Protein AF-A0A2V5JW72-F1 (afdb_monomer_lite)

Sequence (144 aa):
MNESPQEWILKRRHEDLSLTVRTSWSLYIQFYTVFLTVSVVGLGWVLTRPADAPIVPRAKHVIAIVFVIQTLLTAITSVAMALYTSRVAHDQEEIENCLVQSNPAALPACGPAVPASLARFAGWFNCAAMIAMAALWLYVGFIS

Foldseek 3Di:
DPDDPLLVVLLVVLVVLLVVLLVLVVVLVVVLVVLVVVLVVLLCCLVVDDPVDDDPLVVLLVSLVVNLVVLQVNLVVLQVSLVSLVVSVVVSVVSQVVQCVVPVVSRPPDDHSDPSVVSNVRSNVSSVVSVVSNVSSCCSSPPD

pLDDT: mean 80.52, std 10.1, range [47.66, 92.06]

Radius of gyration: 22.18 Å; chains: 1; bounding box: 54×20×67 Å

Structure (mmCIF, N/CA/C/O backbone):
data_AF-A0A2V5JW72-F1
#
_entry.id   AF-A0A2V5JW72-F1
#
loop_
_atom_site.group_PDB
_atom_site.id
_atom_site.type_symbol
_atom_site.label_atom_id
_atom_site.label_alt_id
_atom_site.label_comp_id
_atom_site.label_asym_id
_atom_site.label_entity_id
_atom_site.label_seq_id
_atom_site.pdbx_PDB_ins_code
_atom_site.Cartn_x
_atom_site.Cartn_y
_atom_site.Cartn_z
_atom_site.occupancy
_atom_site.B_iso_or_equiv
_atom_site.auth_seq_id
_atom_site.auth_comp_id
_atom_site.auth_asym_id
_atom_site.auth_atom_id
_atom_site.pdbx_PDB_model_num
ATOM 1 N N . MET A 1 1 ? -34.203 2.035 29.158 1.00 47.66 1 MET A N 1
ATOM 2 C CA . MET A 1 1 ? -32.854 1.842 29.729 1.00 47.66 1 MET A CA 1
ATOM 3 C C . MET A 1 1 ? -32.132 3.167 29.596 1.00 47.66 1 MET A C 1
ATOM 5 O O . MET A 1 1 ? -31.976 3.612 28.468 1.00 47.66 1 MET A O 1
ATOM 9 N N . ASN A 1 2 ? -31.799 3.827 30.707 1.00 60.00 2 ASN A N 1
ATOM 10 C CA . ASN A 1 2 ? -30.960 5.025 30.668 1.00 60.00 2 ASN A CA 1
ATOM 11 C C . ASN A 1 2 ? -29.513 4.557 30.537 1.00 60.00 2 ASN A C 1
ATOM 13 O O . ASN A 1 2 ? -28.949 4.046 31.500 1.00 60.00 2 ASN A O 1
ATOM 17 N N . GLU A 1 3 ? -28.970 4.658 29.330 1.00 68.06 3 GLU A N 1
ATOM 18 C CA . GLU A 1 3 ? -27.545 4.475 29.065 1.00 68.06 3 GLU A CA 1
ATOM 19 C C . GLU A 1 3 ? -26.749 5.497 29.885 1.00 68.06 3 GLU A C 1
ATOM 21 O O . GLU A 1 3 ? -27.113 6.677 29.948 1.00 68.06 3 GLU A O 1
ATOM 26 N N . SER A 1 4 ? -25.700 5.045 30.570 1.00 78.62 4 SER A N 1
ATOM 27 C CA . SER A 1 4 ? -24.858 5.949 31.345 1.00 78.62 4 SER A CA 1
ATOM 28 C C . SER A 1 4 ? -24.034 6.843 30.403 1.00 78.62 4 SER A C 1
ATOM 30 O O . SER A 1 4 ? -23.621 6.400 29.327 1.00 78.62 4 SER A O 1
ATOM 32 N N . PRO A 1 5 ? -23.721 8.094 30.791 1.00 80.25 5 PRO A N 1
ATOM 33 C CA . PRO A 1 5 ? -22.892 8.979 29.970 1.00 80.25 5 PRO A CA 1
ATOM 34 C C . PRO A 1 5 ? -21.533 8.369 29.589 1.00 80.25 5 PRO A C 1
ATOM 36 O O . PRO A 1 5 ? -21.012 8.654 28.516 1.00 80.25 5 PRO A O 1
ATOM 39 N N . GLN A 1 6 ? -20.965 7.509 30.442 1.00 77.50 6 GLN A N 1
ATOM 40 C CA . GLN A 1 6 ? -19.698 6.822 30.180 1.00 77.50 6 GLN A CA 1
ATOM 41 C C . GLN A 1 6 ? -19.835 5.715 29.126 1.00 77.50 6 GLN A C 1
ATOM 43 O O . GLN A 1 6 ? -18.995 5.637 28.231 1.00 77.50 6 GLN A O 1
ATOM 48 N N . GLU A 1 7 ? -20.898 4.905 29.179 1.00 74.69 7 GLU A N 1
ATOM 49 C CA . GLU A 1 7 ? -21.185 3.892 28.152 1.00 74.69 7 GLU A CA 1
ATOM 50 C C . GLU A 1 7 ? -21.393 4.541 26.778 1.00 74.69 7 GLU A C 1
ATOM 52 O O . GLU A 1 7 ? -20.828 4.071 25.789 1.00 74.69 7 GLU A O 1
ATOM 57 N N . TRP A 1 8 ? -22.133 5.656 26.718 1.00 80.69 8 TRP A N 1
ATOM 58 C CA . TRP A 1 8 ? -22.346 6.396 25.472 1.00 80.69 8 TRP A CA 1
ATOM 59 C C . TRP A 1 8 ? -21.026 6.915 24.879 1.00 80.69 8 TRP A C 1
ATOM 61 O O . TRP A 1 8 ? -20.767 6.731 23.689 1.00 80.69 8 TRP A O 1
ATOM 71 N N . ILE A 1 9 ? -20.149 7.503 25.707 1.00 83.19 9 ILE A N 1
ATOM 72 C CA . ILE A 1 9 ? -18.826 7.984 25.269 1.00 83.19 9 ILE A CA 1
ATOM 73 C C . ILE A 1 9 ? -17.966 6.827 24.741 1.00 83.19 9 ILE A C 1
ATOM 75 O O . ILE A 1 9 ? -17.335 6.961 23.692 1.00 83.19 9 ILE A O 1
ATOM 79 N N . LEU A 1 10 ? -17.930 5.694 25.450 1.00 77.88 10 LEU A N 1
ATOM 80 C CA . LEU A 1 10 ? -17.129 4.531 25.059 1.00 77.88 10 LEU A CA 1
ATOM 81 C C . LEU A 1 10 ? -17.616 3.921 23.741 1.00 77.88 10 LEU A C 1
ATOM 83 O O . LEU A 1 10 ? -16.800 3.674 22.851 1.00 77.88 10 LEU A O 1
ATOM 87 N N . LYS A 1 11 ? -18.934 3.756 23.572 1.00 78.44 11 LYS A N 1
ATOM 88 C CA . LYS A 1 11 ? -19.520 3.300 22.303 1.00 78.44 11 LYS A CA 1
ATOM 89 C C . LYS A 1 11 ? -19.209 4.258 21.166 1.00 78.44 11 LYS A C 1
ATOM 91 O O . LYS A 1 11 ? -18.783 3.818 20.102 1.00 78.44 11 LYS A O 1
ATOM 96 N N . ARG A 1 12 ? -19.342 5.566 21.400 1.00 82.56 12 ARG A N 1
ATOM 97 C CA . ARG A 1 12 ? -19.046 6.561 20.371 1.00 82.56 12 ARG A CA 1
ATOM 98 C C . ARG A 1 12 ? -17.583 6.522 19.939 1.00 82.56 12 ARG A C 1
ATOM 100 O O . ARG A 1 12 ? -17.289 6.558 18.749 1.00 82.56 12 ARG A O 1
ATOM 107 N N . ARG A 1 13 ? -16.666 6.370 20.897 1.00 80.12 13 ARG A N 1
ATOM 108 C CA . ARG A 1 13 ? -15.232 6.226 20.622 1.00 80.12 13 ARG A CA 1
ATOM 109 C C . ARG A 1 13 ? -14.930 4.968 19.804 1.00 80.12 13 ARG A C 1
ATOM 111 O O . ARG A 1 13 ? -14.117 5.036 18.885 1.00 80.12 13 ARG A O 1
ATOM 118 N N . HIS A 1 14 ? -15.584 3.844 20.110 1.00 81.00 14 HIS A N 1
ATOM 119 C CA . HIS A 1 14 ? -15.457 2.597 19.345 1.00 81.00 14 HIS A CA 1
ATOM 120 C C . HIS A 1 14 ? -15.939 2.761 17.897 1.00 81.00 14 HIS A C 1
ATOM 122 O O . HIS A 1 14 ? -15.216 2.393 16.966 1.00 81.00 14 HIS A O 1
ATOM 128 N N . GLU A 1 15 ? -17.104 3.388 17.700 1.00 81.75 15 GLU A N 1
ATOM 129 C CA . GLU A 1 15 ? -17.651 3.705 16.374 1.00 81.75 15 GLU A CA 1
ATOM 130 C C . GLU A 1 15 ? -16.710 4.602 15.562 1.00 81.75 15 GLU A C 1
ATOM 132 O O . GLU A 1 15 ? -16.403 4.285 14.410 1.00 81.75 15 GLU A O 1
ATOM 137 N N . ASP A 1 16 ? -16.212 5.687 16.161 1.00 84.62 16 ASP A N 1
ATOM 138 C CA . ASP A 1 16 ? -15.324 6.643 15.494 1.00 84.62 16 ASP A CA 1
ATOM 139 C C . ASP A 1 16 ? -13.977 5.994 15.109 1.00 84.62 16 ASP A C 1
ATOM 141 O O . ASP A 1 16 ? -13.479 6.202 13.996 1.00 84.62 16 ASP A O 1
ATOM 145 N N . LEU A 1 17 ? -13.407 5.143 15.977 1.00 82.25 17 LEU A N 1
ATOM 146 C CA . LEU A 1 17 ? -12.205 4.346 15.679 1.00 82.25 17 LEU A CA 1
ATOM 147 C C . LEU A 1 17 ? -12.447 3.385 14.508 1.00 82.25 17 LEU A C 1
ATOM 149 O O . LEU A 1 17 ? -11.639 3.314 13.579 1.00 82.25 17 LEU A O 1
ATOM 153 N N . SER A 1 18 ? -13.581 2.684 14.524 1.00 80.75 18 SER A N 1
ATOM 154 C CA . SER A 1 18 ? -13.979 1.732 13.482 1.00 80.75 18 SER A CA 1
ATOM 155 C C . SER A 1 18 ? -14.151 2.413 12.116 1.00 80.75 18 SER A C 1
ATOM 157 O O . SER A 1 18 ? -13.604 1.955 11.105 1.00 80.75 18 SER A O 1
ATOM 159 N N . LEU A 1 19 ? -14.843 3.558 12.084 1.00 84.88 19 LEU A N 1
ATOM 160 C CA . LEU A 1 19 ? -15.027 4.388 10.890 1.00 84.88 19 LEU A CA 1
ATOM 161 C C . LEU A 1 19 ? -13.701 4.915 10.344 1.00 84.88 19 LEU A C 1
ATOM 163 O O . LEU A 1 19 ? -13.466 4.861 9.132 1.00 84.88 19 LEU A O 1
ATOM 167 N N . THR A 1 20 ? -12.827 5.393 11.229 1.00 85.81 20 THR A N 1
ATOM 168 C CA . THR A 1 20 ? -11.514 5.921 10.846 1.00 85.81 20 THR A CA 1
ATOM 169 C C . THR A 1 20 ? -10.665 4.828 10.206 1.00 85.81 20 THR A C 1
ATOM 171 O O . THR A 1 20 ? -10.199 5.003 9.081 1.00 85.81 20 THR A O 1
ATOM 174 N N . VAL A 1 21 ? -10.549 3.657 10.844 1.00 85.56 21 VAL A N 1
ATOM 175 C CA . VAL A 1 21 ? -9.792 2.517 10.300 1.00 85.56 21 VAL A CA 1
ATOM 176 C C . VAL A 1 21 ? -10.335 2.073 8.951 1.00 85.56 21 VAL A C 1
ATOM 178 O O . VAL A 1 21 ? -9.557 1.876 8.015 1.00 85.56 21 VAL A O 1
ATOM 181 N N . ARG A 1 22 ? -11.660 1.944 8.815 1.00 84.94 22 ARG A N 1
ATOM 182 C CA . ARG A 1 22 ? -12.285 1.564 7.542 1.00 84.94 22 ARG A CA 1
ATOM 183 C C . ARG A 1 22 ? -11.975 2.580 6.441 1.00 84.94 22 ARG A C 1
ATOM 185 O O . ARG A 1 22 ? -11.648 2.186 5.323 1.00 84.94 22 ARG A O 1
ATOM 192 N N . THR A 1 23 ? -12.046 3.871 6.755 1.00 87.56 23 THR A N 1
ATOM 193 C CA . THR A 1 23 ? -11.755 4.949 5.800 1.00 87.56 23 THR A CA 1
ATOM 194 C C . THR A 1 23 ? -10.285 4.930 5.383 1.00 87.56 23 THR A C 1
ATOM 196 O O . THR A 1 23 ? -9.991 4.961 4.188 1.00 87.56 23 THR A O 1
ATOM 199 N N . SER A 1 24 ? -9.362 4.789 6.338 1.00 87.12 24 SER A N 1
ATOM 200 C CA . SER A 1 24 ? -7.927 4.675 6.061 1.00 87.12 24 SER A CA 1
ATOM 201 C C . SER A 1 24 ? -7.605 3.466 5.180 1.00 87.12 24 SER A C 1
ATOM 203 O O . SER A 1 24 ? -6.848 3.600 4.222 1.00 87.12 24 SER A O 1
ATOM 205 N N . TRP A 1 25 ? -8.209 2.303 5.447 1.00 87.56 25 TRP A N 1
ATOM 206 C CA . TRP A 1 25 ? -8.031 1.107 4.616 1.00 87.56 25 TRP A CA 1
ATOM 207 C C . TRP A 1 25 ? -8.595 1.270 3.208 1.00 87.56 25 TRP A C 1
ATOM 209 O O . TRP A 1 25 ? -7.942 0.867 2.248 1.00 87.56 25 TRP A O 1
ATOM 219 N N . SER A 1 26 ? -9.769 1.887 3.070 1.00 88.81 26 SER A N 1
ATOM 220 C CA . SER A 1 26 ? -10.370 2.166 1.762 1.00 88.81 26 SER A CA 1
ATOM 221 C C . SER A 1 26 ? -9.458 3.054 0.908 1.00 88.81 26 SER A C 1
ATOM 223 O O . SER A 1 26 ? -9.123 2.696 -0.222 1.00 88.81 26 SER A O 1
ATOM 225 N N . LEU A 1 27 ? -8.974 4.163 1.478 1.00 87.62 27 LEU A N 1
ATOM 226 C CA . LEU A 1 27 ? -8.046 5.075 0.804 1.00 87.62 27 LEU A CA 1
ATOM 227 C C . LEU A 1 27 ? -6.725 4.389 0.449 1.00 87.62 27 LEU A C 1
ATOM 229 O O . LEU A 1 27 ? -6.221 4.555 -0.659 1.00 87.62 27 LEU A O 1
ATOM 233 N N . TYR A 1 28 ? -6.182 3.588 1.367 1.00 87.62 28 TYR A N 1
ATOM 234 C CA . TYR A 1 28 ? -4.953 2.834 1.142 1.00 87.62 28 TYR A CA 1
ATOM 235 C C . TYR A 1 28 ? -5.084 1.840 -0.019 1.00 87.62 28 TYR A C 1
ATOM 237 O O . TYR A 1 28 ? -4.209 1.808 -0.882 1.00 87.62 28 TYR A O 1
ATOM 245 N N . ILE A 1 29 ? -6.174 1.068 -0.084 1.00 87.19 29 ILE A N 1
ATOM 246 C CA . ILE A 1 29 ? -6.408 0.112 -1.176 1.00 87.19 29 ILE A CA 1
ATOM 247 C C . ILE A 1 29 ? -6.552 0.853 -2.509 1.00 87.19 29 ILE A C 1
ATOM 249 O O . ILE A 1 29 ? -5.920 0.464 -3.486 1.00 87.19 29 ILE A O 1
ATOM 253 N N . GLN A 1 30 ? -7.325 1.943 -2.551 1.00 87.25 30 GLN A N 1
ATOM 254 C CA . GLN A 1 30 ? -7.501 2.740 -3.770 1.00 87.25 30 GLN A CA 1
ATOM 255 C C . GLN A 1 30 ? -6.176 3.319 -4.274 1.00 87.25 30 GLN A C 1
ATOM 257 O O . GLN A 1 30 ? -5.841 3.163 -5.449 1.00 87.25 30 GLN A O 1
ATOM 262 N N . PHE A 1 31 ? -5.404 3.940 -3.376 1.00 84.94 31 PHE A N 1
ATOM 263 C CA . PHE A 1 31 ? -4.066 4.451 -3.667 1.00 84.94 31 PHE A CA 1
ATOM 264 C C . PHE A 1 31 ? -3.192 3.328 -4.234 1.00 84.94 31 PHE A C 1
ATOM 266 O O . PHE A 1 31 ? -2.672 3.433 -5.345 1.00 84.94 31 PHE A O 1
ATOM 273 N N . TYR A 1 32 ? -3.104 2.209 -3.515 1.00 84.88 32 TYR A N 1
ATOM 274 C CA . TYR A 1 32 ? -2.309 1.054 -3.906 1.00 84.88 32 TYR A CA 1
ATOM 275 C C . TYR A 1 32 ? -2.663 0.521 -5.301 1.00 84.88 32 TYR A C 1
ATOM 277 O O . TYR A 1 32 ? -1.769 0.321 -6.124 1.00 84.88 32 TYR A O 1
ATOM 285 N N . THR A 1 33 ? -3.948 0.317 -5.595 1.00 87.56 33 THR A N 1
ATOM 286 C CA . THR A 1 33 ? -4.395 -0.236 -6.879 1.00 87.56 33 THR A CA 1
ATOM 287 C C . THR A 1 33 ? -4.021 0.667 -8.049 1.00 87.56 33 THR A C 1
ATOM 289 O O . THR A 1 33 ? -3.537 0.167 -9.068 1.00 87.56 33 THR A O 1
ATOM 292 N N . VAL A 1 34 ? -4.191 1.986 -7.913 1.00 88.19 34 VAL A N 1
ATOM 293 C CA . VAL A 1 34 ? -3.796 2.943 -8.958 1.00 88.19 34 VAL A CA 1
ATOM 294 C C . VAL A 1 34 ? -2.297 2.845 -9.218 1.00 88.19 34 VAL A C 1
ATOM 296 O O . VAL A 1 34 ? -1.879 2.672 -10.363 1.00 88.19 34 VAL A O 1
ATOM 299 N N . PHE A 1 35 ? -1.477 2.878 -8.168 1.00 84.88 35 PHE A N 1
ATOM 300 C CA . PHE A 1 35 ? -0.027 2.866 -8.336 1.00 84.88 35 PHE A CA 1
ATOM 301 C C . PHE A 1 35 ? 0.516 1.545 -8.853 1.00 84.88 35 PHE A C 1
ATOM 303 O O . PHE A 1 35 ? 1.387 1.558 -9.723 1.00 84.88 35 PHE A O 1
ATOM 310 N N . LEU A 1 36 ? -0.008 0.416 -8.378 1.00 86.94 36 LEU A N 1
ATOM 311 C CA . LEU A 1 36 ? 0.362 -0.892 -8.903 1.00 86.94 36 LEU A CA 1
ATOM 312 C C . LEU A 1 36 ? 0.031 -0.982 -10.396 1.00 86.94 36 LEU A C 1
ATOM 314 O O . LEU A 1 36 ? 0.875 -1.401 -11.182 1.00 86.94 36 LEU A O 1
ATOM 318 N N . THR A 1 37 ? -1.160 -0.529 -10.794 1.00 89.88 37 THR A N 1
ATOM 319 C CA . THR A 1 37 ? -1.595 -0.559 -12.196 1.00 89.88 37 THR A CA 1
ATOM 320 C C . THR A 1 37 ? -0.692 0.302 -13.072 1.00 89.88 37 THR A C 1
ATOM 322 O O . THR A 1 37 ? -0.172 -0.180 -14.075 1.00 89.88 37 THR A O 1
ATOM 325 N N . VAL A 1 38 ? -0.439 1.554 -12.675 1.00 89.12 38 VAL A N 1
ATOM 326 C CA . VAL A 1 38 ? 0.445 2.464 -13.422 1.00 89.12 38 VAL A CA 1
ATOM 327 C C . VAL A 1 38 ? 1.867 1.902 -13.507 1.00 89.12 38 VAL A C 1
ATOM 329 O O . VAL A 1 38 ? 2.495 1.984 -14.560 1.00 89.12 38 VAL A O 1
ATOM 332 N N . SER A 1 39 ? 2.357 1.280 -12.433 1.00 87.44 39 SER A N 1
ATOM 333 C CA . SER A 1 39 ? 3.675 0.640 -12.386 1.00 87.44 39 SER A CA 1
ATOM 334 C C . SER A 1 39 ? 3.769 -0.547 -13.352 1.00 87.44 39 SER A C 1
ATOM 336 O O . SER A 1 39 ? 4.688 -0.610 -14.162 1.00 87.44 39 SER A O 1
ATOM 338 N N . VAL A 1 40 ? 2.784 -1.450 -13.357 1.00 88.69 40 VAL A N 1
ATOM 339 C CA . VAL A 1 40 ? 2.763 -2.610 -14.268 1.00 88.69 40 VAL A CA 1
ATOM 340 C C . VAL A 1 40 ? 2.624 -2.176 -15.728 1.00 88.69 40 VAL A C 1
ATOM 342 O O . VAL A 1 40 ? 3.341 -2.684 -16.590 1.00 88.69 40 VAL A O 1
ATOM 345 N N . VAL A 1 41 ? 1.751 -1.207 -16.016 1.00 89.62 41 VAL A N 1
ATOM 346 C CA . VAL A 1 41 ? 1.589 -0.653 -17.370 1.00 89.62 41 VAL A CA 1
ATOM 347 C C . VAL A 1 41 ? 2.876 0.027 -17.836 1.00 89.62 41 VAL A C 1
ATOM 349 O O . VAL A 1 41 ? 3.312 -0.198 -18.964 1.00 89.62 41 VAL A O 1
ATOM 352 N N . GLY A 1 42 ? 3.517 0.814 -16.967 1.00 86.69 42 GLY A N 1
ATOM 353 C CA . GLY A 1 42 ? 4.803 1.445 -17.251 1.00 86.69 42 GLY A CA 1
ATOM 354 C C . GLY A 1 42 ? 5.895 0.418 -17.549 1.00 86.69 42 GLY A C 1
ATOM 355 O O . GLY A 1 42 ? 6.649 0.591 -18.506 1.00 86.69 42 GLY A O 1
ATOM 356 N N . LEU A 1 43 ? 5.948 -0.671 -16.779 1.00 87.25 43 LEU A N 1
ATOM 357 C CA . LEU A 1 43 ? 6.901 -1.758 -16.988 1.00 87.25 43 LEU A CA 1
ATOM 358 C C . LEU A 1 43 ? 6.668 -2.442 -18.341 1.00 87.25 43 LEU A C 1
ATOM 360 O O . LEU A 1 43 ? 7.605 -2.591 -19.121 1.00 87.25 43 LEU A O 1
ATOM 364 N N . GLY A 1 44 ? 5.414 -2.797 -18.645 1.00 86.12 44 GLY A N 1
ATOM 365 C CA . GLY A 1 44 ? 5.034 -3.387 -19.928 1.00 86.12 44 GLY A CA 1
ATOM 366 C C . GLY A 1 44 ? 5.437 -2.490 -21.094 1.00 86.12 44 GLY A C 1
ATOM 367 O O . GLY A 1 44 ? 6.117 -2.935 -2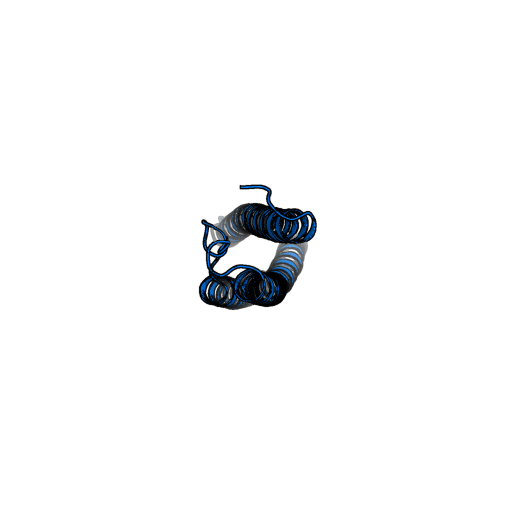2.009 1.00 86.12 44 GLY A O 1
ATOM 368 N N . TRP A 1 45 ? 5.132 -1.198 -21.002 1.00 85.56 45 TRP A N 1
ATOM 369 C CA . TRP A 1 45 ? 5.507 -0.215 -22.011 1.00 85.56 45 TRP A CA 1
ATOM 370 C C . TRP A 1 45 ? 7.024 -0.099 -22.224 1.00 85.56 45 TRP A C 1
ATOM 372 O O . TRP A 1 45 ? 7.472 0.052 -23.360 1.00 85.56 45 TRP A O 1
ATOM 382 N N . VAL A 1 46 ? 7.830 -0.157 -21.158 1.00 83.44 46 VAL A N 1
ATOM 383 C CA . VAL A 1 46 ? 9.299 -0.123 -21.274 1.00 83.44 46 VAL A CA 1
ATOM 384 C C . VAL A 1 46 ? 9.839 -1.414 -21.896 1.00 83.44 46 VAL A C 1
ATOM 386 O O . VAL A 1 46 ? 10.776 -1.345 -22.688 1.00 83.44 46 VAL A O 1
ATOM 389 N N . LEU A 1 47 ? 9.248 -2.568 -21.575 1.00 81.94 47 LEU A N 1
ATOM 390 C CA . LEU A 1 47 ? 9.710 -3.885 -22.027 1.00 81.94 47 LEU A CA 1
ATOM 391 C C . LEU A 1 47 ? 9.265 -4.252 -23.450 1.00 81.94 47 LEU A C 1
ATOM 393 O O . LEU A 1 47 ? 9.999 -4.942 -24.149 1.00 81.94 47 LEU A O 1
ATOM 397 N N . THR A 1 48 ? 8.081 -3.822 -23.895 1.00 80.12 48 THR A N 1
ATOM 398 C CA . THR A 1 48 ? 7.504 -4.225 -25.194 1.00 80.12 48 THR A CA 1
ATOM 399 C C . THR A 1 48 ? 7.708 -3.196 -26.302 1.00 80.12 48 THR A C 1
ATOM 401 O O . THR A 1 48 ? 7.070 -3.289 -27.353 1.00 80.12 48 THR A O 1
ATOM 404 N N . ARG A 1 49 ? 8.533 -2.167 -26.083 1.00 69.31 49 ARG A N 1
ATOM 405 C CA . ARG A 1 49 ? 8.736 -1.123 -27.089 1.00 69.31 49 ARG A CA 1
ATOM 406 C C . ARG A 1 49 ? 9.480 -1.673 -28.315 1.00 69.31 49 ARG A C 1
ATOM 408 O O . ARG A 1 49 ? 10.499 -2.340 -28.147 1.00 69.31 49 ARG A O 1
ATOM 415 N N . PRO A 1 50 ? 9.009 -1.370 -29.540 1.00 61.22 50 PRO A N 1
ATOM 416 C CA . PRO A 1 50 ? 9.710 -1.756 -30.758 1.00 61.22 50 PRO A CA 1
ATOM 417 C C . PRO A 1 50 ? 11.073 -1.056 -30.843 1.00 61.22 50 PRO A C 1
ATOM 419 O O . PRO A 1 50 ? 11.220 0.087 -30.400 1.00 61.22 50 PRO A O 1
ATOM 422 N N . ALA A 1 51 ? 12.055 -1.742 -31.437 1.00 60.25 51 ALA A N 1
ATOM 423 C CA . ALA A 1 51 ? 13.444 -1.285 -31.578 1.00 60.25 51 ALA A CA 1
ATOM 424 C C . ALA A 1 51 ? 13.581 0.087 -32.274 1.00 60.25 51 ALA A C 1
ATOM 426 O O . ALA A 1 51 ? 14.586 0.776 -32.106 1.00 60.25 51 ALA A O 1
ATOM 427 N N . ASP A 1 52 ? 12.542 0.504 -32.995 1.00 57.22 52 ASP A N 1
ATOM 428 C CA . ASP A 1 52 ? 12.519 1.697 -33.841 1.00 57.22 52 ASP A CA 1
ATOM 429 C C . ASP A 1 52 ? 12.185 2.989 -33.067 1.00 57.22 52 ASP A C 1
ATOM 431 O O . ASP A 1 52 ? 12.290 4.088 -33.611 1.00 57.22 52 ASP A O 1
ATOM 435 N N . ALA A 1 53 ? 11.793 2.884 -31.790 1.00 61.09 53 ALA A N 1
ATOM 436 C CA . ALA A 1 53 ? 11.466 4.020 -30.925 1.00 61.09 53 ALA A CA 1
ATOM 437 C C . ALA A 1 53 ? 12.477 4.145 -29.766 1.00 61.09 53 ALA A C 1
ATOM 439 O O . ALA A 1 53 ? 12.145 3.810 -28.619 1.00 61.09 53 ALA A O 1
ATOM 440 N N . PRO A 1 54 ? 13.713 4.624 -30.025 1.00 58.12 54 PRO A N 1
ATOM 441 C CA . PRO A 1 54 ? 14.758 4.671 -29.014 1.00 58.12 54 PRO A CA 1
ATOM 442 C C . PRO A 1 54 ? 14.345 5.579 -27.852 1.00 58.12 54 PRO A C 1
ATOM 444 O O . PRO A 1 54 ? 14.137 6.784 -28.002 1.00 58.12 54 PRO A O 1
ATOM 447 N N . ILE A 1 55 ? 14.240 4.998 -26.656 1.00 62.56 55 ILE A N 1
ATOM 448 C CA . ILE A 1 55 ? 14.224 5.781 -25.423 1.00 62.56 55 ILE A CA 1
ATOM 449 C C . ILE A 1 55 ? 15.638 6.313 -25.222 1.00 62.56 55 ILE A C 1
ATOM 451 O O . ILE A 1 55 ? 16.589 5.538 -25.145 1.00 62.56 55 ILE A O 1
ATOM 455 N N . VAL A 1 56 ? 15.775 7.632 -25.076 1.00 69.81 56 VAL A N 1
ATOM 456 C CA . VAL A 1 56 ? 17.026 8.222 -24.592 1.00 69.81 56 VAL A CA 1
ATOM 457 C C . VAL A 1 56 ? 17.356 7.546 -23.257 1.00 69.81 56 VAL A C 1
ATOM 459 O O . VAL A 1 56 ? 16.528 7.640 -22.349 1.00 69.81 56 VAL A O 1
ATOM 462 N N . PRO A 1 57 ? 18.524 6.898 -23.082 1.00 70.06 57 PRO A N 1
ATOM 463 C CA . PRO A 1 57 ? 18.835 6.117 -21.883 1.00 70.06 57 PRO A CA 1
ATOM 464 C C . PRO A 1 57 ? 18.529 6.868 -20.582 1.00 70.06 57 PRO A C 1
ATOM 466 O O . PRO A 1 57 ? 17.937 6.308 -19.666 1.00 70.06 57 PRO A O 1
ATOM 469 N N . ARG A 1 58 ? 18.790 8.181 -20.540 1.00 77.19 58 ARG A N 1
ATOM 470 C CA . ARG A 1 58 ? 18.435 9.053 -19.408 1.00 77.19 58 ARG A CA 1
ATOM 471 C C . ARG A 1 58 ? 16.947 9.019 -19.034 1.00 77.19 58 ARG A C 1
ATOM 473 O O . ARG A 1 58 ? 16.636 8.970 -17.852 1.00 77.19 58 ARG A O 1
ATOM 480 N N . ALA A 1 59 ? 16.030 9.010 -20.000 1.00 79.25 59 ALA A N 1
ATOM 481 C CA . ALA A 1 59 ? 14.592 8.962 -19.732 1.00 79.25 59 ALA A CA 1
ATOM 482 C C . ALA A 1 59 ? 14.168 7.619 -19.112 1.00 79.25 59 ALA A C 1
ATOM 484 O O . ALA A 1 59 ? 13.362 7.607 -18.188 1.00 79.25 59 ALA A O 1
ATOM 485 N N . LYS A 1 60 ? 14.769 6.503 -19.546 1.00 82.12 60 LYS A N 1
ATOM 486 C CA . LYS A 1 60 ? 14.556 5.174 -18.946 1.00 82.12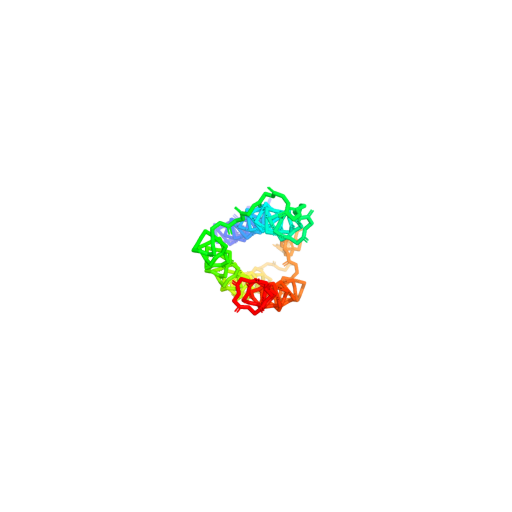 60 LYS A CA 1
ATOM 487 C C . LYS A 1 60 ? 14.962 5.147 -17.468 1.00 82.12 60 LYS A C 1
ATOM 489 O O . LYS A 1 60 ? 14.197 4.682 -16.629 1.00 82.12 60 LYS A O 1
ATOM 494 N N . HIS A 1 61 ? 16.128 5.714 -17.154 1.00 84.19 61 HIS A N 1
ATOM 495 C CA . HIS A 1 61 ? 16.637 5.803 -15.784 1.00 84.19 61 HIS A CA 1
ATOM 496 C C . HIS A 1 61 ? 15.743 6.690 -14.911 1.00 84.19 61 HIS A C 1
ATOM 498 O O . HIS A 1 61 ? 15.408 6.310 -13.795 1.00 84.19 61 HIS A O 1
ATOM 504 N N . VAL A 1 62 ? 15.306 7.846 -15.424 1.00 87.25 62 VAL A N 1
ATOM 505 C CA . VAL A 1 62 ? 14.397 8.749 -14.697 1.00 87.25 62 VAL A CA 1
ATOM 506 C C . VAL A 1 62 ? 13.070 8.057 -14.383 1.00 87.25 62 VAL A C 1
ATOM 508 O O . VAL A 1 62 ? 12.619 8.112 -13.242 1.00 87.25 62 VAL A O 1
ATOM 511 N N . ILE A 1 63 ? 12.475 7.357 -15.354 1.00 87.31 63 ILE A N 1
ATOM 512 C CA . ILE A 1 63 ? 11.235 6.592 -15.150 1.00 87.31 63 ILE A CA 1
ATOM 513 C C . ILE A 1 63 ? 11.438 5.525 -14.066 1.00 87.31 63 ILE A C 1
ATOM 515 O O . ILE A 1 63 ? 10.654 5.459 -13.121 1.00 87.31 63 ILE A O 1
ATOM 519 N N . ALA A 1 64 ? 12.514 4.739 -14.159 1.00 88.19 64 ALA A N 1
ATOM 520 C CA . ALA A 1 64 ? 12.824 3.715 -13.168 1.00 88.19 64 ALA A CA 1
ATOM 521 C C . ALA A 1 64 ? 13.008 4.302 -11.760 1.00 88.19 64 ALA A C 1
ATOM 523 O O . ALA A 1 64 ? 12.437 3.780 -10.809 1.00 88.19 64 ALA A O 1
ATOM 524 N N . ILE A 1 65 ? 13.732 5.418 -11.616 1.00 89.25 65 ILE A N 1
ATOM 525 C CA . ILE A 1 65 ? 13.927 6.094 -10.323 1.00 89.25 65 ILE A CA 1
ATOM 526 C C . ILE A 1 65 ? 12.588 6.540 -9.727 1.00 89.25 65 ILE A C 1
ATOM 528 O O . ILE A 1 65 ? 12.341 6.294 -8.546 1.00 89.25 65 ILE A O 1
ATOM 532 N N . VAL A 1 66 ? 11.711 7.160 -10.526 1.00 90.62 66 VAL A N 1
ATOM 533 C CA . VAL A 1 66 ? 10.387 7.610 -10.062 1.00 90.62 66 VAL A CA 1
ATOM 534 C C . VAL A 1 66 ? 9.576 6.430 -9.529 1.00 90.62 66 VAL A C 1
ATOM 536 O O . VAL A 1 66 ? 9.053 6.496 -8.415 1.00 90.62 66 VAL A O 1
ATOM 539 N N . PHE A 1 67 ? 9.526 5.322 -10.271 1.00 91.75 67 PHE A N 1
ATOM 540 C CA . PHE A 1 67 ? 8.785 4.140 -9.840 1.00 91.75 67 PHE A CA 1
ATOM 541 C C . PHE A 1 67 ? 9.423 3.420 -8.647 1.00 91.75 67 PHE A C 1
ATOM 543 O O . PHE A 1 67 ? 8.694 2.921 -7.789 1.00 91.75 67 PHE A O 1
ATOM 550 N N . VAL A 1 68 ? 10.753 3.406 -8.522 1.00 92.06 68 VAL A N 1
ATOM 551 C CA . VAL A 1 68 ? 11.445 2.884 -7.330 1.00 92.06 68 VAL A CA 1
ATOM 552 C C . VAL A 1 68 ? 11.087 3.707 -6.095 1.00 92.06 68 VAL A C 1
ATOM 554 O O . VAL A 1 68 ? 10.670 3.147 -5.086 1.00 92.06 68 VAL A O 1
ATOM 557 N N . ILE A 1 69 ? 11.181 5.036 -6.165 1.00 91.44 69 ILE A N 1
ATOM 558 C CA . ILE A 1 69 ? 10.832 5.905 -5.030 1.00 91.44 69 ILE A CA 1
ATOM 559 C C . ILE A 1 69 ? 9.373 5.677 -4.622 1.00 91.44 69 ILE A C 1
ATOM 561 O O . ILE A 1 69 ? 9.069 5.496 -3.445 1.00 91.44 69 ILE A O 1
ATOM 565 N N . GLN A 1 70 ? 8.468 5.626 -5.595 1.00 89.75 70 GLN A N 1
ATOM 566 C CA . GLN A 1 70 ? 7.043 5.446 -5.344 1.00 89.75 70 GLN A CA 1
ATOM 567 C C . GLN A 1 70 ? 6.707 4.070 -4.743 1.00 89.75 70 GLN A C 1
ATOM 569 O O . GLN A 1 70 ? 5.892 3.976 -3.821 1.00 89.75 70 GLN A O 1
ATOM 574 N N . THR A 1 71 ? 7.328 2.995 -5.237 1.00 89.69 71 THR A N 1
ATOM 575 C CA . THR A 1 71 ? 7.134 1.636 -4.700 1.00 89.69 71 THR A CA 1
ATOM 576 C C . THR A 1 71 ? 7.676 1.523 -3.277 1.00 89.69 71 THR A C 1
ATOM 578 O O . THR A 1 71 ? 6.992 0.974 -2.415 1.00 89.69 71 THR A O 1
ATOM 581 N N . LEU A 1 72 ? 8.826 2.136 -2.977 1.00 89.50 72 LEU A N 1
ATOM 582 C CA . LEU A 1 72 ? 9.364 2.204 -1.613 1.00 89.50 72 LEU A CA 1
ATOM 583 C C . LEU A 1 72 ? 8.451 2.983 -0.659 1.00 89.50 72 LEU A C 1
ATOM 585 O O . LEU A 1 72 ? 8.180 2.511 0.445 1.00 89.50 72 LEU A O 1
ATOM 589 N N . LEU A 1 73 ? 7.922 4.136 -1.083 1.00 89.81 73 LEU A N 1
ATOM 590 C CA . LEU A 1 73 ? 6.939 4.882 -0.290 1.00 89.81 73 LEU A CA 1
ATOM 591 C C . LEU A 1 73 ? 5.702 4.026 0.000 1.00 89.81 73 LEU A C 1
ATOM 593 O O . LEU A 1 73 ? 5.260 3.948 1.143 1.00 89.81 73 LEU A O 1
ATOM 597 N N . THR A 1 74 ? 5.201 3.307 -1.006 1.00 87.94 74 THR A N 1
ATOM 598 C CA . THR A 1 74 ? 4.048 2.407 -0.854 1.00 87.94 74 THR A CA 1
ATOM 599 C C . THR A 1 74 ? 4.348 1.254 0.111 1.00 87.94 74 THR A C 1
ATOM 601 O O . THR A 1 74 ? 3.491 0.886 0.917 1.00 87.94 74 THR A O 1
ATOM 604 N N . ALA A 1 75 ? 5.569 0.710 0.095 1.00 88.56 75 ALA A N 1
ATOM 605 C CA . ALA A 1 75 ? 6.008 -0.313 1.044 1.00 88.56 75 ALA A CA 1
ATOM 606 C C . ALA A 1 75 ? 5.991 0.211 2.491 1.00 88.56 75 ALA A C 1
ATOM 608 O O . ALA A 1 75 ? 5.426 -0.432 3.377 1.00 88.56 75 ALA A O 1
ATOM 609 N N . ILE A 1 76 ? 6.527 1.416 2.719 1.00 88.88 76 ILE A N 1
ATOM 610 C CA . ILE A 1 76 ? 6.516 2.075 4.034 1.00 88.88 76 ILE A CA 1
ATOM 611 C C . ILE A 1 76 ? 5.076 2.305 4.505 1.00 88.88 76 ILE A C 1
ATOM 613 O O . ILE A 1 76 ? 4.736 1.964 5.639 1.00 88.88 76 ILE A O 1
ATOM 617 N N . THR A 1 77 ? 4.204 2.823 3.636 1.00 88.38 77 THR A N 1
ATOM 618 C CA . THR A 1 77 ? 2.785 3.031 3.955 1.00 88.38 77 THR A CA 1
ATOM 619 C C . THR A 1 77 ? 2.075 1.717 4.287 1.00 88.38 77 THR A C 1
ATOM 621 O O . THR A 1 77 ? 1.258 1.683 5.204 1.00 88.38 77 THR A O 1
ATOM 624 N N . SER A 1 78 ? 2.421 0.619 3.609 1.00 86.81 78 SER A N 1
ATOM 625 C CA . SER A 1 78 ? 1.860 -0.713 3.884 1.00 86.81 78 SER A CA 1
ATOM 626 C C . SER A 1 78 ? 2.200 -1.194 5.298 1.00 86.81 78 SER A C 1
ATOM 628 O O . SER A 1 78 ? 1.329 -1.681 6.024 1.00 86.81 78 SER A O 1
ATOM 630 N N . VAL A 1 79 ? 3.451 -0.995 5.728 1.00 88.19 79 VAL A N 1
ATOM 631 C CA . VAL A 1 79 ? 3.888 -1.297 7.101 1.00 88.19 79 VAL A CA 1
ATOM 632 C C . VAL A 1 79 ? 3.198 -0.372 8.105 1.00 88.19 79 VAL A C 1
ATOM 634 O O . VAL A 1 79 ? 2.692 -0.840 9.125 1.00 88.19 79 VAL A O 1
ATOM 637 N N . ALA A 1 80 ? 3.116 0.927 7.811 1.00 89.00 80 ALA A N 1
ATOM 638 C CA . ALA A 1 80 ? 2.439 1.893 8.672 1.00 89.00 80 ALA A CA 1
ATOM 639 C C . ALA A 1 80 ? 0.959 1.533 8.887 1.00 89.00 80 ALA A C 1
ATOM 641 O O . ALA A 1 80 ? 0.489 1.565 10.022 1.00 89.00 80 ALA A O 1
ATOM 642 N N . MET A 1 81 ? 0.247 1.108 7.839 1.00 88.06 81 MET A N 1
ATOM 643 C CA . MET A 1 81 ? -1.145 0.650 7.927 1.00 88.06 81 MET A CA 1
ATOM 644 C C . MET A 1 81 ? -1.298 -0.622 8.767 1.00 88.06 81 MET A C 1
ATOM 646 O O . MET A 1 81 ? -2.225 -0.716 9.576 1.00 88.06 81 MET A O 1
ATOM 650 N N . ALA A 1 82 ? -0.378 -1.583 8.640 1.00 85.94 82 ALA A N 1
ATOM 651 C CA . ALA A 1 82 ? -0.375 -2.784 9.476 1.00 85.94 82 ALA A CA 1
ATOM 652 C C . ALA A 1 82 ? -0.177 -2.451 10.965 1.00 85.94 82 ALA A C 1
ATOM 654 O O . ALA A 1 82 ? -0.896 -2.972 11.823 1.00 85.94 82 ALA A O 1
ATOM 655 N N . LEU A 1 83 ? 0.769 -1.559 11.278 1.00 86.62 83 LEU A N 1
ATOM 656 C CA . LEU A 1 83 ? 1.032 -1.111 12.649 1.00 86.62 83 LEU A CA 1
ATOM 657 C C . LEU A 1 83 ? -0.127 -0.282 13.210 1.00 86.62 83 LEU A C 1
ATOM 659 O O . LEU A 1 83 ? -0.543 -0.507 14.344 1.00 86.62 83 LEU A O 1
ATOM 663 N N . TYR A 1 84 ? -0.675 0.638 12.415 1.00 86.44 84 TYR A N 1
ATOM 664 C CA . TYR A 1 84 ? -1.830 1.451 12.790 1.00 86.44 84 TYR A CA 1
ATOM 665 C C . TYR A 1 84 ? -3.040 0.576 13.121 1.00 86.44 84 TYR A C 1
ATOM 667 O O . TYR A 1 84 ? -3.630 0.721 14.188 1.00 86.44 84 TYR A O 1
ATOM 675 N N . THR A 1 85 ? -3.346 -0.407 12.272 1.00 84.88 85 THR A N 1
ATOM 676 C CA . THR A 1 85 ? -4.473 -1.321 12.510 1.00 84.88 85 THR A CA 1
ATOM 677 C C . THR A 1 85 ? -4.266 -2.165 13.760 1.00 84.88 85 THR A C 1
ATOM 679 O O . THR A 1 85 ? -5.211 -2.411 14.500 1.00 84.88 85 THR A O 1
ATOM 682 N N . SER A 1 86 ? -3.026 -2.575 14.039 1.00 83.25 86 SER A N 1
ATOM 683 C CA . SER A 1 86 ? -2.711 -3.282 15.278 1.00 83.25 86 SER A CA 1
ATOM 684 C C . SER A 1 86 ? -2.943 -2.433 16.523 1.00 83.25 86 SER A C 1
ATOM 686 O O . SER A 1 86 ? -3.341 -2.986 17.543 1.00 83.25 86 SER A O 1
ATOM 688 N N . ARG A 1 87 ? -2.636 -1.133 16.468 1.00 85.62 87 ARG A N 1
ATOM 689 C CA . ARG A 1 87 ? -2.866 -0.222 17.594 1.00 85.62 87 ARG A CA 1
ATOM 690 C C . ARG A 1 87 ? -4.356 -0.008 17.808 1.00 85.62 87 ARG A C 1
ATOM 692 O O . ARG A 1 87 ? -4.828 -0.199 18.915 1.00 85.62 87 ARG A O 1
ATOM 699 N N . VAL A 1 88 ? -5.105 0.263 16.738 1.00 83.75 88 VAL A N 1
ATOM 700 C CA . VAL A 1 88 ? -6.556 0.454 16.861 1.00 83.75 88 VAL A CA 1
ATOM 701 C C . VAL A 1 88 ? -7.262 -0.816 17.333 1.00 83.75 88 VAL A C 1
ATOM 703 O O . VAL A 1 88 ? -8.179 -0.721 18.134 1.00 83.75 88 VAL A O 1
ATOM 706 N N . ALA A 1 89 ? -6.826 -2.002 16.903 1.00 81.62 89 ALA A N 1
ATOM 707 C CA . ALA A 1 89 ? -7.390 -3.251 17.409 1.00 81.62 89 ALA A CA 1
ATOM 708 C C . ALA A 1 89 ? -7.183 -3.414 18.924 1.00 81.62 89 ALA A C 1
ATOM 710 O O . ALA A 1 89 ? -8.104 -3.831 19.616 1.00 81.62 89 ALA A O 1
ATOM 711 N N . HIS A 1 90 ? -6.008 -3.036 19.437 1.00 82.38 90 HIS A N 1
ATOM 712 C CA . HIS A 1 90 ? -5.738 -3.032 20.875 1.00 82.38 90 HIS A CA 1
ATOM 713 C C . HIS A 1 90 ? -6.598 -1.991 21.609 1.00 82.38 90 HIS A C 1
ATOM 715 O O . HIS A 1 90 ? -7.182 -2.297 22.643 1.00 82.38 90 HIS A O 1
ATOM 721 N N . ASP A 1 91 ? -6.727 -0.779 21.060 1.00 81.81 91 ASP A N 1
ATOM 722 C CA . ASP A 1 91 ? -7.572 0.272 21.642 1.00 81.81 91 ASP A CA 1
ATOM 723 C C . ASP A 1 91 ? -9.058 -0.143 21.654 1.00 81.81 91 ASP A C 1
ATOM 725 O O . ASP A 1 91 ? -9.786 0.156 22.599 1.00 81.81 91 ASP A O 1
ATOM 729 N N . GLN A 1 92 ? -9.519 -0.850 20.614 1.00 79.62 92 GLN A N 1
ATOM 730 C CA . GLN A 1 92 ? -10.873 -1.405 20.538 1.00 79.62 92 GLN A CA 1
ATOM 731 C C . GLN A 1 92 ? -11.091 -2.501 21.584 1.00 79.62 92 GLN A C 1
ATOM 733 O O . GLN A 1 92 ? -12.111 -2.471 22.264 1.00 79.62 92 GLN A O 1
ATOM 738 N N . GLU A 1 93 ? -10.128 -3.408 21.759 1.00 79.31 93 GLU A N 1
ATOM 739 C CA . GLU A 1 93 ? -10.172 -4.455 22.786 1.00 79.31 93 GLU A CA 1
ATOM 740 C C . GLU A 1 93 ? -10.188 -3.859 24.205 1.00 79.31 93 GLU A C 1
ATOM 742 O O . GLU A 1 93 ? -10.942 -4.312 25.065 1.00 79.31 93 GLU A O 1
ATOM 747 N N . GLU A 1 94 ? -9.423 -2.794 24.459 1.00 81.50 94 GLU A N 1
ATOM 748 C CA . GLU A 1 94 ? -9.441 -2.081 25.740 1.00 81.50 94 GLU A CA 1
ATOM 749 C C . GLU A 1 94 ? -10.807 -1.426 26.010 1.00 81.50 94 GLU A C 1
ATOM 751 O O . GLU A 1 94 ? -11.358 -1.556 27.106 1.00 81.50 94 GLU A O 1
ATOM 756 N N . ILE A 1 95 ? -11.400 -0.777 25.002 1.00 75.81 95 ILE A N 1
ATOM 757 C CA . ILE A 1 95 ? -12.739 -0.178 25.109 1.00 75.81 95 ILE A CA 1
ATOM 758 C C . ILE A 1 95 ? -13.807 -1.256 25.337 1.00 75.81 95 ILE A C 1
ATOM 760 O O . ILE A 1 95 ? -14.686 -1.073 26.180 1.00 75.81 95 ILE A O 1
ATOM 764 N N . GLU A 1 96 ? -13.729 -2.380 24.624 1.00 74.75 96 GLU A N 1
ATOM 765 C CA . GLU A 1 96 ? -14.639 -3.518 24.783 1.00 74.75 96 GLU A CA 1
ATOM 766 C C . GLU A 1 96 ? -14.531 -4.133 26.182 1.00 74.75 96 GLU A C 1
ATOM 768 O O . GLU A 1 96 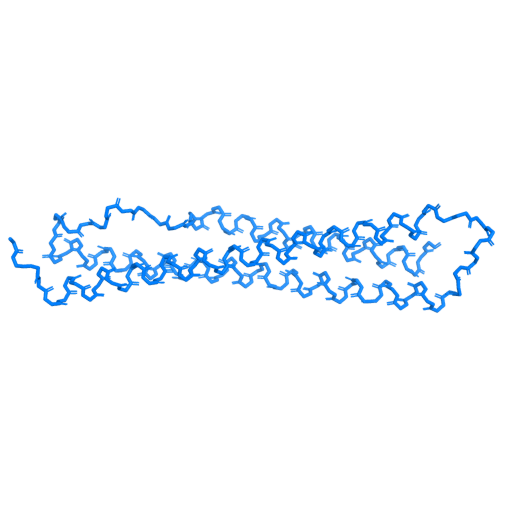? -15.554 -4.359 26.826 1.00 74.75 96 GLU A O 1
ATOM 773 N N . ASN A 1 97 ? -13.318 -4.309 26.711 1.00 78.62 97 ASN A N 1
ATOM 774 C CA . ASN A 1 97 ? -13.104 -4.802 28.072 1.00 78.62 97 ASN A CA 1
ATOM 775 C C . ASN A 1 97 ? -13.686 -3.851 29.133 1.00 78.62 97 ASN A C 1
ATOM 777 O O . ASN A 1 97 ? -14.341 -4.306 30.075 1.00 78.62 97 ASN A O 1
ATOM 781 N N . CYS A 1 98 ? -13.521 -2.534 28.970 1.00 75.81 98 CYS A N 1
ATOM 782 C CA . CYS A 1 98 ? -14.138 -1.531 29.846 1.00 75.81 98 CYS A CA 1
ATOM 783 C C . CYS A 1 98 ? -15.677 -1.541 29.762 1.00 75.81 98 CYS A C 1
ATOM 785 O O . CYS A 1 98 ? -16.361 -1.386 30.778 1.00 75.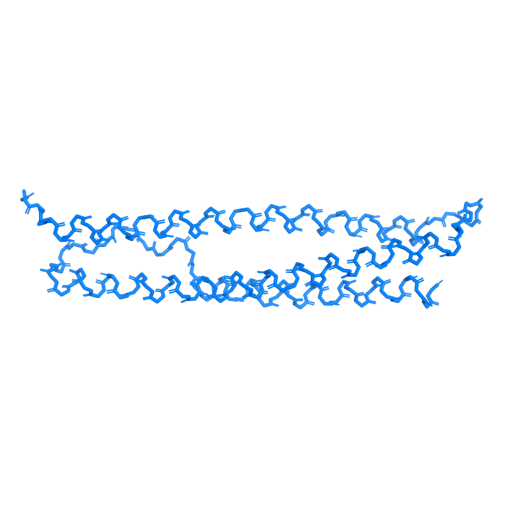81 98 CYS A O 1
ATOM 787 N N . LEU A 1 99 ? -16.239 -1.754 28.568 1.00 71.69 99 LEU A N 1
ATOM 788 C CA . LEU A 1 99 ? -17.685 -1.894 28.365 1.00 71.69 99 LEU A CA 1
ATOM 789 C C . LEU A 1 99 ? -18.228 -3.175 29.013 1.00 71.69 99 LEU A C 1
ATOM 791 O O . LEU A 1 99 ? -19.245 -3.120 29.694 1.00 71.69 99 LEU A O 1
ATOM 795 N N . VAL A 1 100 ? -17.529 -4.305 28.887 1.00 75.50 100 VAL A N 1
ATOM 796 C CA . VAL A 1 100 ? -17.922 -5.577 29.522 1.00 75.50 100 VAL A CA 1
ATOM 797 C C . VAL A 1 100 ? -17.883 -5.481 31.049 1.00 75.50 100 VAL A C 1
ATOM 799 O O . VAL A 1 100 ? -18.784 -5.994 31.712 1.00 75.50 100 VAL A O 1
ATOM 802 N N . GLN A 1 101 ? -16.873 -4.809 31.615 1.00 74.62 101 GLN A N 1
ATOM 803 C CA . GLN A 1 101 ? -16.777 -4.593 33.064 1.00 74.62 101 GLN A CA 1
ATOM 804 C C . GLN A 1 101 ? -17.881 -3.678 33.605 1.00 74.62 101 GLN A C 1
ATOM 806 O O . GLN A 1 101 ? -18.360 -3.899 34.715 1.00 74.62 101 GLN A O 1
ATOM 811 N N . SER A 1 102 ? -18.276 -2.654 32.844 1.00 68.00 102 SER A N 1
ATOM 812 C CA . SER A 1 102 ? -19.323 -1.712 33.257 1.00 68.00 102 SER A CA 1
ATOM 813 C C . SER A 1 102 ? -20.729 -2.277 33.057 1.00 68.00 102 SER A C 1
ATOM 815 O O . SER A 1 102 ? -21.586 -2.098 33.922 1.00 68.00 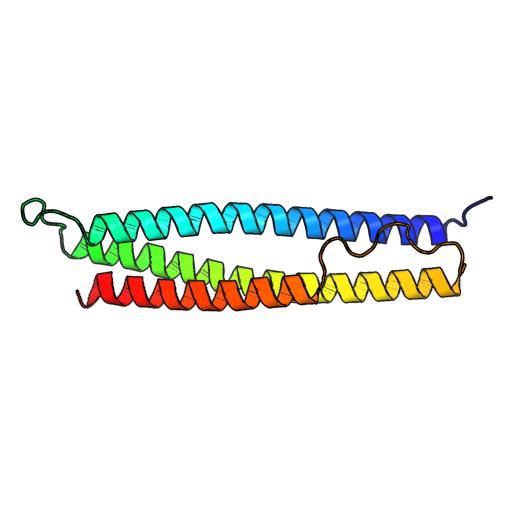102 SER A O 1
ATOM 817 N N . ASN A 1 103 ? -20.966 -2.995 31.957 1.00 67.94 103 ASN A N 1
ATOM 818 C CA . ASN A 1 103 ? -22.241 -3.629 31.664 1.00 67.94 103 ASN A CA 1
ATOM 819 C C . ASN A 1 103 ? -22.075 -4.782 30.650 1.00 67.94 103 ASN A C 1
ATOM 821 O O . ASN A 1 103 ? -21.909 -4.538 29.453 1.00 67.94 103 ASN A O 1
ATOM 825 N N . PRO A 1 104 ? -22.196 -6.055 31.069 1.00 61.62 104 PRO A N 1
ATOM 826 C CA . PRO A 1 104 ? -21.974 -7.204 30.186 1.00 61.62 104 PRO A CA 1
ATOM 827 C C . PRO A 1 104 ? -22.987 -7.307 29.031 1.00 61.62 104 PRO A C 1
ATOM 829 O O . PRO A 1 104 ? -22.723 -7.994 28.047 1.00 61.62 104 PRO A O 1
ATOM 832 N N . ALA A 1 105 ? -24.126 -6.606 29.108 1.00 64.50 105 ALA A N 1
ATOM 833 C CA . ALA A 1 105 ? -25.100 -6.513 28.019 1.00 64.50 105 ALA A CA 1
ATOM 834 C C . ALA A 1 105 ? -24.796 -5.382 27.010 1.00 64.50 105 ALA A C 1
ATOM 836 O O . ALA A 1 105 ? -25.491 -5.268 26.002 1.00 64.50 105 ALA A O 1
ATOM 837 N N . ALA A 1 106 ? -23.787 -4.540 27.266 1.00 60.38 106 ALA A N 1
ATOM 838 C CA . ALA A 1 106 ? -23.440 -3.375 26.448 1.00 60.38 106 ALA A CA 1
ATOM 839 C C . ALA A 1 106 ? -22.350 -3.642 25.395 1.00 60.38 106 ALA A C 1
ATOM 841 O O . ALA A 1 106 ? -21.850 -2.685 24.797 1.00 60.38 106 ALA A O 1
ATOM 842 N N . LEU A 1 107 ? -21.999 -4.913 25.153 1.00 60.16 107 LEU A N 1
ATOM 843 C CA . LEU A 1 107 ? -21.081 -5.299 24.080 1.00 60.16 107 LEU A CA 1
ATOM 844 C C . LEU A 1 107 ? -21.500 -4.629 22.756 1.00 60.16 107 LEU A C 1
ATOM 846 O O . LEU A 1 107 ? -22.683 -4.675 22.395 1.00 60.16 107 LEU A O 1
ATOM 850 N N . PRO A 1 108 ? -20.566 -3.992 22.030 1.00 57.00 108 PRO A N 1
ATOM 851 C CA . PRO A 1 108 ? -20.880 -3.395 20.743 1.00 57.00 108 PRO A CA 1
ATOM 852 C C . PRO A 1 108 ? -21.407 -4.472 19.783 1.00 57.00 108 PRO A C 1
ATOM 854 O O . PRO A 1 108 ? -20.833 -5.548 19.646 1.00 57.00 108 PRO A O 1
ATOM 857 N N . ALA A 1 109 ? -22.520 -4.179 19.104 1.00 54.88 109 ALA A N 1
ATOM 858 C CA . ALA A 1 109 ? -23.205 -5.122 18.212 1.00 54.88 109 ALA A CA 1
ATOM 859 C C . ALA A 1 109 ? -22.401 -5.480 16.943 1.00 54.88 109 ALA A C 1
ATOM 861 O O . ALA A 1 109 ? -22.777 -6.389 16.204 1.00 54.88 109 ALA A O 1
ATOM 862 N N . CYS A 1 110 ? -21.308 -4.761 16.677 1.00 54.09 110 CYS A N 1
ATOM 863 C CA . CYS A 1 110 ? -20.441 -4.951 15.523 1.00 54.09 110 CYS A CA 1
ATOM 864 C C . CYS A 1 110 ? -19.033 -5.321 15.988 1.00 54.09 110 CYS A C 1
ATOM 866 O O . CYS A 1 110 ? -18.415 -4.574 16.743 1.00 54.09 110 CYS A O 1
ATOM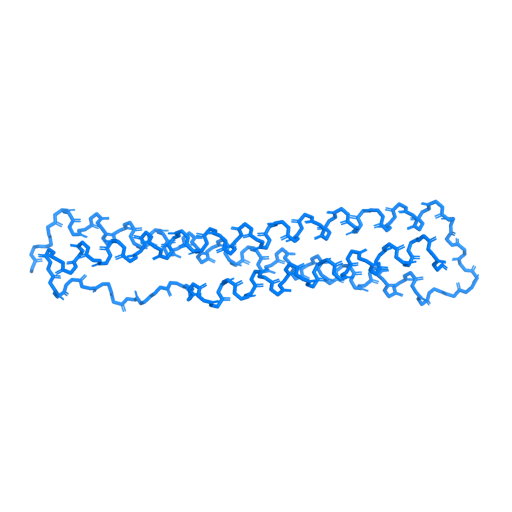 868 N N . GLY A 1 111 ? -18.516 -6.439 15.471 1.00 57.78 111 GLY A N 1
ATOM 869 C CA . GLY A 1 111 ? -17.105 -6.795 15.601 1.00 57.78 111 GLY A CA 1
ATOM 870 C C . GLY A 1 111 ? -16.169 -5.781 14.918 1.00 57.78 111 GLY A C 1
ATOM 871 O O . GLY A 1 111 ? -16.631 -4.848 14.250 1.00 57.78 111 GLY A O 1
ATOM 872 N N . PRO A 1 112 ? -14.844 -5.960 15.053 1.00 61.12 112 PRO A N 1
ATOM 873 C CA . PRO A 1 112 ? -13.851 -5.014 14.549 1.00 61.12 112 PRO A CA 1
ATOM 874 C C . PRO A 1 112 ? -14.015 -4.749 13.046 1.00 61.12 112 PRO A C 1
ATOM 876 O O . PRO A 1 112 ? -14.248 -5.666 12.256 1.00 61.12 112 PRO A O 1
ATOM 879 N N . ALA A 1 113 ? -13.852 -3.484 12.637 1.00 61.22 113 ALA A N 1
ATOM 880 C CA . ALA A 1 113 ? -14.050 -3.034 11.252 1.00 61.22 113 ALA A CA 1
ATOM 881 C C . ALA A 1 113 ? -13.176 -3.789 10.237 1.00 61.22 113 ALA A C 1
ATOM 883 O O . ALA A 1 113 ? -13.586 -3.985 9.091 1.00 61.22 113 ALA A O 1
ATOM 884 N N . VAL A 1 114 ? -11.969 -4.176 10.662 1.00 64.44 114 VAL A N 1
ATOM 885 C CA . VAL A 1 114 ? -11.014 -4.996 9.915 1.00 64.44 114 VAL A CA 1
ATOM 886 C C . VAL A 1 114 ? -10.328 -5.942 10.906 1.00 64.44 114 VAL A C 1
ATOM 888 O O . VAL A 1 114 ? -9.784 -5.464 11.904 1.00 64.44 114 VAL A O 1
ATOM 891 N N . PRO A 1 115 ? -10.289 -7.264 10.656 1.00 74.38 115 PRO A N 1
ATOM 892 C CA . PRO A 1 115 ? -9.549 -8.185 11.512 1.00 74.38 115 PRO A CA 1
ATOM 893 C C . PRO A 1 115 ? -8.057 -7.827 11.530 1.00 74.38 115 PRO A C 1
ATOM 895 O O . PRO A 1 115 ? -7.412 -7.766 10.480 1.00 74.38 115 PRO A O 1
ATOM 898 N N . ALA A 1 116 ? -7.484 -7.624 12.718 1.00 73.88 116 ALA A N 1
ATOM 899 C CA . ALA A 1 116 ? -6.091 -7.194 12.873 1.00 73.88 116 ALA A CA 1
ATOM 900 C C . ALA A 1 116 ? -5.081 -8.156 12.220 1.00 73.88 116 ALA A C 1
ATOM 902 O O . ALA A 1 116 ? -4.060 -7.728 11.679 1.00 73.88 116 ALA A O 1
ATOM 903 N N . SER A 1 117 ? -5.374 -9.460 12.238 1.00 74.38 117 SER A N 1
ATOM 904 C CA . SER A 1 117 ? -4.570 -10.495 11.581 1.00 74.38 117 SER A CA 1
ATOM 905 C C . SER A 1 117 ? -4.571 -10.340 10.058 1.00 74.38 117 SER A C 1
ATOM 907 O O . SER A 1 117 ? -3.502 -10.342 9.447 1.00 74.38 117 SER A O 1
ATOM 909 N N . LEU A 1 118 ? -5.748 -10.132 9.460 1.00 78.56 118 LEU A N 1
ATOM 910 C CA . LEU A 1 118 ? -5.911 -9.897 8.025 1.00 78.56 118 LEU A CA 1
ATOM 911 C C . LEU A 1 118 ? -5.191 -8.612 7.599 1.00 78.56 118 LEU A C 1
ATOM 913 O O . LEU A 1 118 ? -4.458 -8.613 6.616 1.00 78.56 118 LEU A O 1
ATOM 917 N N . ALA A 1 119 ? -5.345 -7.538 8.373 1.00 77.50 119 ALA A N 1
ATOM 918 C CA . ALA A 1 119 ? -4.691 -6.256 8.133 1.00 77.50 119 ALA A CA 1
ATOM 919 C C . ALA A 1 119 ? -3.160 -6.347 8.190 1.00 77.50 119 ALA A C 1
ATOM 921 O O . ALA A 1 119 ? -2.466 -5.816 7.321 1.00 77.50 119 ALA A O 1
ATOM 922 N N . ARG A 1 120 ? -2.620 -7.053 9.193 1.00 80.44 120 ARG A N 1
ATOM 923 C CA . ARG A 1 120 ? -1.178 -7.311 9.302 1.00 80.44 120 ARG A CA 1
ATOM 924 C C . ARG A 1 120 ? -0.674 -8.115 8.114 1.00 80.44 120 ARG A C 1
ATOM 926 O O . ARG A 1 120 ? 0.316 -7.726 7.503 1.00 80.44 120 ARG A O 1
ATOM 933 N N . PHE A 1 121 ? -1.358 -9.205 7.773 1.00 84.56 121 PHE A N 1
ATOM 934 C CA . PHE A 1 121 ? -0.987 -10.039 6.635 1.00 84.56 121 PHE A CA 1
ATOM 935 C C . PHE A 1 121 ? -1.000 -9.227 5.335 1.00 84.56 121 PHE A C 1
ATOM 937 O O . PHE A 1 121 ? 0.001 -9.191 4.625 1.00 84.56 121 PHE A O 1
ATOM 944 N N . ALA A 1 122 ? -2.078 -8.487 5.073 1.00 82.75 122 ALA A N 1
ATOM 945 C CA . ALA A 1 122 ? -2.204 -7.635 3.896 1.00 82.75 122 ALA A CA 1
ATOM 946 C C . ALA A 1 122 ? -1.088 -6.580 3.813 1.00 82.75 122 ALA A C 1
ATOM 948 O O . ALA A 1 122 ? -0.499 -6.401 2.750 1.00 82.75 122 ALA A O 1
ATOM 949 N N . GLY A 1 123 ? -0.752 -5.911 4.921 1.00 83.81 123 GLY A N 1
ATOM 950 C CA . GLY A 1 123 ? 0.329 -4.923 4.941 1.00 83.81 123 GLY A CA 1
ATOM 951 C C . GLY A 1 123 ? 1.712 -5.531 4.682 1.00 83.81 123 GLY A C 1
ATOM 952 O O . GLY A 1 123 ? 2.483 -4.976 3.899 1.00 83.81 123 GLY A O 1
ATOM 953 N N . TRP A 1 124 ? 2.022 -6.693 5.267 1.00 84.75 124 TRP A N 1
ATOM 954 C CA . TRP A 1 124 ? 3.306 -7.374 5.051 1.00 84.75 124 TRP A CA 1
ATOM 955 C C . TRP A 1 124 ? 3.457 -7.924 3.635 1.00 84.75 124 TRP A C 1
ATOM 957 O O . TRP A 1 124 ? 4.493 -7.708 3.006 1.00 84.75 124 TRP A O 1
ATOM 967 N N . PHE A 1 125 ? 2.424 -8.587 3.110 1.00 87.19 125 PHE A N 1
ATOM 968 C CA . PHE A 1 125 ? 2.438 -9.090 1.736 1.00 87.19 125 PHE A CA 1
ATOM 969 C C . PHE A 1 125 ? 2.538 -7.953 0.732 1.00 87.19 125 PHE A C 1
ATOM 971 O O . PHE A 1 125 ? 3.300 -8.055 -0.230 1.00 87.19 125 PHE A O 1
ATOM 978 N N . ASN A 1 126 ? 1.835 -6.845 0.978 1.00 87.06 126 ASN A N 1
ATOM 979 C CA . ASN A 1 126 ? 1.947 -5.701 0.094 1.00 87.06 126 ASN A CA 1
ATOM 980 C C . ASN A 1 126 ? 3.344 -5.069 0.144 1.00 87.06 126 ASN A C 1
ATOM 982 O O . ASN A 1 126 ? 3.930 -4.777 -0.894 1.00 87.06 126 ASN A O 1
ATOM 986 N N . CYS A 1 127 ? 3.930 -4.937 1.336 1.00 88.00 127 CYS A N 1
ATOM 987 C CA . CYS A 1 127 ? 5.309 -4.478 1.489 1.00 88.00 127 CYS A CA 1
ATOM 988 C C . CYS A 1 127 ? 6.289 -5.355 0.688 1.00 88.00 127 CYS A C 1
ATOM 990 O O . CYS A 1 127 ? 7.070 -4.837 -0.111 1.00 88.00 127 CYS A O 1
ATOM 992 N N . ALA A 1 128 ? 6.191 -6.681 0.822 1.00 89.81 128 ALA A N 1
ATOM 993 C CA . ALA A 1 128 ? 7.024 -7.619 0.071 1.00 89.81 128 ALA A CA 1
ATOM 994 C C . ALA A 1 128 ? 6.838 -7.474 -1.451 1.00 89.81 128 ALA A C 1
ATOM 996 O O . ALA A 1 128 ? 7.822 -7.418 -2.192 1.00 89.81 128 ALA A O 1
ATOM 997 N N . ALA A 1 129 ? 5.593 -7.343 -1.919 1.00 88.88 129 ALA A N 1
ATOM 998 C CA . ALA A 1 129 ? 5.287 -7.130 -3.332 1.00 88.88 129 ALA A CA 1
ATOM 999 C C . ALA A 1 129 ? 5.874 -5.810 -3.865 1.00 88.88 129 ALA A C 1
ATOM 1001 O O . ALA A 1 129 ? 6.408 -5.771 -4.973 1.00 88.88 129 ALA A O 1
ATOM 1002 N N . MET A 1 130 ? 5.825 -4.735 -3.075 1.00 89.44 130 MET A N 1
ATOM 1003 C CA . MET A 1 130 ? 6.406 -3.441 -3.445 1.00 89.44 130 MET A CA 1
ATOM 1004 C C . MET A 1 130 ? 7.932 -3.472 -3.501 1.00 89.44 130 MET A C 1
ATOM 1006 O O . MET A 1 130 ? 8.510 -2.887 -4.414 1.00 89.44 130 MET A O 1
ATOM 1010 N N . ILE A 1 131 ? 8.587 -4.200 -2.595 1.00 90.12 131 ILE A N 1
ATOM 1011 C CA . ILE A 1 131 ? 10.042 -4.408 -2.645 1.00 90.12 131 ILE A CA 1
ATOM 1012 C C . ILE A 1 131 ? 10.429 -5.190 -3.908 1.00 90.12 131 ILE A C 1
ATOM 1014 O O . ILE A 1 131 ? 11.361 -4.800 -4.611 1.00 90.12 131 ILE A O 1
ATOM 1018 N N . ALA A 1 132 ? 9.690 -6.253 -4.241 1.00 91.25 132 ALA A N 1
ATOM 1019 C CA . ALA A 1 132 ? 9.918 -7.012 -5.469 1.00 91.25 132 ALA A CA 1
ATOM 1020 C C . ALA A 1 132 ? 9.727 -6.139 -6.724 1.00 91.25 132 ALA A C 1
ATOM 1022 O O . ALA A 1 132 ? 10.537 -6.188 -7.650 1.00 91.25 132 ALA A O 1
ATOM 1023 N N . MET A 1 133 ? 8.700 -5.284 -6.733 1.00 91.06 133 MET A N 1
ATOM 1024 C CA . MET A 1 133 ? 8.460 -4.333 -7.819 1.00 91.06 133 MET A CA 1
ATOM 1025 C C . MET A 1 133 ? 9.581 -3.290 -7.939 1.00 91.06 133 MET A C 1
ATOM 1027 O O . MET A 1 133 ? 10.008 -2.973 -9.047 1.00 91.06 133 MET A O 1
ATOM 1031 N N . ALA A 1 134 ? 10.103 -2.782 -6.819 1.00 90.75 134 ALA A N 1
ATOM 1032 C CA . ALA A 1 134 ? 11.246 -1.872 -6.821 1.00 90.75 134 ALA A CA 1
ATOM 1033 C C . ALA A 1 134 ? 12.490 -2.538 -7.437 1.00 90.75 134 ALA A C 1
ATOM 1035 O O . ALA A 1 134 ? 13.162 -1.940 -8.277 1.00 90.75 134 ALA A O 1
ATOM 1036 N N . ALA A 1 135 ? 12.763 -3.797 -7.078 1.00 91.31 135 ALA A N 1
ATOM 1037 C CA . ALA A 1 135 ? 13.866 -4.567 -7.651 1.00 91.31 135 ALA A CA 1
ATOM 1038 C C . ALA A 1 135 ? 13.709 -4.769 -9.169 1.00 91.31 135 ALA A C 1
ATOM 1040 O O . ALA A 1 135 ? 14.680 -4.614 -9.912 1.00 91.31 135 ALA A O 1
ATOM 1041 N N . LEU A 1 136 ? 12.488 -5.043 -9.644 1.00 90.69 136 LEU A N 1
ATOM 1042 C CA . LEU A 1 136 ? 12.188 -5.139 -11.076 1.00 90.69 136 LEU A CA 1
ATOM 1043 C C . LEU A 1 136 ? 12.463 -3.822 -11.806 1.00 90.69 136 LEU A C 1
ATOM 1045 O O . LEU A 1 136 ? 13.097 -3.832 -12.858 1.00 90.69 136 LEU A O 1
ATOM 1049 N N . TRP A 1 137 ? 12.056 -2.684 -11.242 1.00 91.56 137 TRP A N 1
ATOM 1050 C CA . TRP A 1 137 ? 12.341 -1.379 -11.838 1.00 91.56 137 TRP A CA 1
ATOM 1051 C C . TRP A 1 137 ? 13.831 -1.048 -11.878 1.00 91.56 137 TRP A C 1
ATOM 1053 O O . TRP A 1 137 ? 14.294 -0.485 -12.870 1.00 91.56 137 TRP A O 1
ATOM 1063 N N . LEU A 1 138 ? 14.594 -1.428 -10.851 1.00 90.69 138 LEU A N 1
ATOM 1064 C CA . LEU A 1 138 ? 16.051 -1.290 -10.862 1.00 90.69 138 LEU A CA 1
ATOM 1065 C C . LEU A 1 138 ? 16.686 -2.149 -11.961 1.00 90.69 138 LEU A C 1
ATOM 1067 O O . LEU A 1 138 ? 17.515 -1.656 -12.724 1.00 90.69 138 LEU A O 1
ATOM 1071 N N . TYR A 1 139 ? 16.265 -3.407 -12.089 1.00 88.44 139 TYR A N 1
ATOM 1072 C CA . TYR A 1 139 ? 16.764 -4.296 -13.135 1.00 88.44 139 TYR A CA 1
ATOM 1073 C C . TYR A 1 139 ? 16.443 -3.756 -14.531 1.00 88.44 139 TYR A C 1
ATOM 1075 O O . TYR A 1 139 ? 17.335 -3.595 -15.364 1.00 88.44 139 TYR A O 1
ATOM 1083 N N . VAL A 1 140 ? 15.178 -3.408 -14.775 1.00 86.06 140 VAL A N 1
ATOM 1084 C CA . VAL A 1 140 ? 14.747 -2.891 -16.074 1.00 86.06 140 VAL A CA 1
ATOM 1085 C C . VAL A 1 140 ? 15.435 -1.570 -16.381 1.00 86.06 140 VAL A C 1
ATOM 1087 O O . VAL A 1 140 ? 15.879 -1.394 -17.503 1.00 86.06 140 VAL A O 1
ATOM 1090 N N . GLY A 1 141 ? 15.539 -0.653 -15.417 1.00 83.69 141 GLY A N 1
ATOM 1091 C CA . GLY A 1 141 ? 16.059 0.697 -15.624 1.00 83.69 141 GLY A CA 1
ATOM 1092 C C . GLY A 1 141 ? 17.563 0.789 -15.868 1.00 83.69 141 GLY A C 1
ATOM 1093 O O . GLY A 1 141 ? 17.980 1.652 -16.639 1.00 83.69 141 GLY A O 1
ATOM 1094 N N . PHE A 1 142 ? 18.349 -0.073 -15.216 1.00 83.00 142 PHE A N 1
ATOM 1095 C CA . PHE A 1 142 ? 19.806 0.074 -15.127 1.00 83.00 142 PHE A CA 1
ATOM 1096 C C . PHE A 1 142 ? 20.603 -1.123 -15.665 1.00 83.00 142 PHE A C 1
ATOM 1098 O O . PHE A 1 142 ? 21.798 -0.973 -15.907 1.00 83.00 142 PHE A O 1
ATOM 1105 N N . ILE A 1 143 ? 19.984 -2.301 -15.815 1.00 80.31 143 ILE A N 1
ATOM 1106 C CA . ILE A 1 143 ? 20.676 -3.537 -16.224 1.00 80.31 143 ILE A CA 1
ATOM 1107 C C . ILE A 1 143 ? 20.232 -3.986 -17.619 1.00 80.31 143 ILE A C 1
ATOM 1109 O O . ILE A 1 143 ? 21.080 -4.302 -18.452 1.00 80.31 143 ILE A O 1
ATOM 1113 N N . SER A 1 144 ? 18.918 -4.031 -17.863 1.00 67.31 144 SER A N 1
ATOM 1114 C CA . SER A 1 144 ? 18.340 -4.291 -19.190 1.00 67.31 144 SER A CA 1
ATOM 1115 C C . SER A 1 144 ? 18.511 -3.100 -20.125 1.00 67.31 144 SER A C 1
ATOM 1117 O O . SER A 1 144 ? 18.262 -3.297 -21.332 1.00 67.31 144 SER A O 1
#

Secondary structure (DSSP, 8-state):
----HHHHHHHHHHHHHHHHHHHHHHHHHHHHHHHHHHHHHHHHHHHS--TTSPPPHHHHHHHHHHHHHHHHHHHHHHHHHHHHHHHHHHHHHHHHHHHHHH-TT---SS--SS-HHHHHHHHHHHHHHHHHHHHHHHHHHHT-